Protein AF-A0A349YS02-F1 (afdb_monomer)

Foldseek 3Di:
DDLCVVCVVVVHDSVVSVVVVQLPWAKEWFQDDPHDGAQEQQPRQWIWIFTDDPNDGPDIDIDGPVPPGDQCSLVVCLVSNHQEYEHEDDDPNNVVSVVVSNHHYDYHD

Secondary structure (DSSP, 8-state):
--HHHHHHHHTS-HHHHHHHHHHTSEEEEEEEETTEE-SBGGG--EEEEEEEETTEEEEEEEEE-TT--SSSHHHHHHHTT-SEEEESB--HHHHHHHHHTTPEEEE--

Mean predicted aligned error: 6.61 Å

pLDDT: mean 86.24, std 8.2, range [56.22, 95.12]

Solvent-accessible surface area (backbone atoms only — not comparable to full-atom values): 6077 Å² total; per-residue (Å²): 133,53,57,60,61,48,9,66,74,71,75,44,54,46,67,56,43,50,53,54,55,60,71,70,41,47,22,38,33,28,32,36,48,100,91,41,75,32,48,48,55,64,72,49,57,25,35,36,38,32,39,35,55,96,94,36,79,77,48,75,49,79,45,70,50,85,82,52,63,77,72,47,54,47,56,55,38,48,77,69,57,35,46,28,39,41,40,30,40,78,56,71,72,59,55,52,44,24,55,75,65,66,28,45,79,47,65,53,131

Nearest PDB structures (foldseek):
  2yx6-assembly2_C  TM=9.509E-01  e=2.354E-06  Pyrococcus horikoshii OT3
  2yx6-assembly3_D-3  TM=9.277E-01  e=1.935E-06  Pyrococcus horikoshii OT3
  2qtd-assembly1_A  TM=8.436E-01  e=2.031E-05  Methanocaldococcus jannaschii DS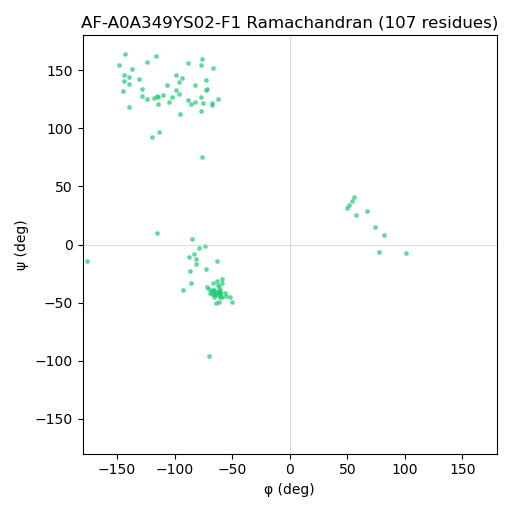M 2661
  2kla-assembly1_A  TM=8.635E-01  e=2.768E-04  Methanocaldococcus jannaschii
  3t19-assembly1_A  TM=2.923E-01  e=6.565E-01  HIV-1 M:B_HXB2R

Radius of gyration: 15.79 Å; Cα contacts (8 Å, |Δi|>4): 190; chains: 1; bounding box: 42×26×39 Å

Structure (mmCIF, N/CA/C/O backbone):
data_AF-A0A349YS02-F1
#
_entry.id   AF-A0A349YS02-F1
#
loop_
_atom_site.group_PDB
_atom_site.id
_atom_site.type_symbol
_atom_site.label_atom_id
_atom_site.label_alt_id
_atom_site.label_comp_id
_atom_site.label_asym_id
_atom_site.label_entity_id
_atom_site.label_seq_id
_atom_site.pdbx_PDB_ins_code
_atom_site.Cartn_x
_atom_site.Cartn_y
_atom_site.Cartn_z
_atom_site.occupancy
_atom_site.B_iso_or_equiv
_atom_site.auth_seq_id
_atom_site.auth_comp_id
_atom_site.auth_asym_id
_atom_site.auth_atom_id
_atom_site.pdbx_PDB_model_num
ATOM 1 N N . MET A 1 1 ? -27.956 5.160 6.602 1.00 64.38 1 MET A N 1
ATOM 2 C CA . MET A 1 1 ? -27.469 5.571 7.933 1.00 64.38 1 MET A CA 1
ATOM 3 C C . MET A 1 1 ? -26.253 6.449 7.708 1.00 64.38 1 MET A C 1
ATOM 5 O O . MET A 1 1 ? -25.370 6.027 6.972 1.00 64.38 1 MET A O 1
ATOM 9 N N . THR A 1 2 ? -26.252 7.684 8.203 1.00 82.56 2 THR A N 1
ATOM 10 C CA . THR A 1 2 ? -25.096 8.588 8.063 1.00 82.56 2 THR A CA 1
ATOM 11 C C . THR A 1 2 ? -23.988 8.189 9.045 1.00 82.56 2 THR A C 1
ATOM 13 O O . THR A 1 2 ? -24.257 7.503 10.030 1.00 82.56 2 THR A O 1
ATOM 16 N N . GLN A 1 3 ? -22.740 8.604 8.796 1.00 77.38 3 GLN A N 1
ATOM 17 C CA . GLN A 1 3 ? -21.624 8.355 9.727 1.00 77.38 3 GLN A CA 1
ATOM 18 C C . GLN A 1 3 ? -21.882 8.967 11.113 1.00 77.38 3 GLN A C 1
ATOM 20 O O . GLN A 1 3 ? -21.500 8.384 12.118 1.00 77.38 3 GLN A O 1
ATOM 25 N N . GLU A 1 4 ? -22.577 10.106 11.161 1.00 82.75 4 GLU A N 1
ATOM 26 C CA . GLU A 1 4 ? -22.988 10.775 12.400 1.00 82.75 4 GLU A CA 1
ATOM 27 C C . GLU A 1 4 ? -23.966 9.911 13.210 1.00 82.75 4 GLU A C 1
ATOM 29 O O . GLU A 1 4 ? -23.682 9.571 14.352 1.00 82.75 4 GLU A O 1
ATOM 34 N N . GLN A 1 5 ? -25.028 9.409 12.568 1.00 84.44 5 GLN A N 1
ATOM 35 C CA . GLN A 1 5 ? -25.985 8.487 13.197 1.00 84.44 5 GLN A CA 1
ATOM 36 C C . GLN A 1 5 ? -25.334 7.176 13.655 1.00 84.44 5 GLN A C 1
ATOM 38 O O . GLN A 1 5 ? -25.721 6.603 14.670 1.00 84.44 5 GLN A O 1
ATOM 43 N N . CYS A 1 6 ? -24.363 6.675 12.889 1.00 82.81 6 CYS A N 1
ATOM 44 C CA . CYS A 1 6 ? -23.628 5.463 13.237 1.00 82.81 6 CYS A CA 1
ATOM 45 C C . CYS A 1 6 ? -22.745 5.687 14.478 1.00 82.81 6 CYS A C 1
ATOM 47 O O . CYS A 1 6 ? -22.687 4.826 15.354 1.00 82.81 6 CYS A O 1
ATOM 49 N N . GLY A 1 7 ? -22.100 6.856 14.571 1.00 85.88 7 GLY A N 1
ATOM 50 C CA . GLY A 1 7 ? -21.280 7.250 15.718 1.00 85.88 7 GLY A CA 1
ATOM 51 C C . GLY A 1 7 ? -22.090 7.308 17.008 1.00 85.88 7 GLY A C 1
ATOM 52 O O . GLY A 1 7 ? -21.686 6.709 18.003 1.00 85.88 7 GLY A O 1
ATOM 53 N N . ASP A 1 8 ? -23.282 7.907 16.954 1.00 88.25 8 ASP A N 1
ATOM 54 C CA . ASP A 1 8 ? -24.199 7.978 18.098 1.00 88.25 8 ASP A CA 1
ATOM 55 C C . ASP A 1 8 ? -24.627 6.587 18.596 1.00 88.25 8 ASP A C 1
ATOM 57 O O . ASP A 1 8 ? -24.659 6.340 19.800 1.00 88.25 8 ASP A O 1
ATOM 61 N N . ILE A 1 9 ? -24.917 5.650 17.681 1.00 89.00 9 ILE A N 1
ATOM 62 C CA . ILE A 1 9 ? -25.308 4.270 18.028 1.00 89.00 9 ILE A CA 1
ATOM 63 C C . ILE A 1 9 ? -24.142 3.500 18.653 1.00 89.00 9 ILE A C 1
ATOM 65 O O . ILE A 1 9 ? -24.328 2.758 19.615 1.00 89.00 9 ILE A O 1
ATOM 69 N N . MET A 1 10 ? -22.945 3.647 18.087 1.00 87.00 10 MET A N 1
ATOM 70 C CA . MET A 1 10 ? -21.755 2.921 18.531 1.00 87.00 10 MET A CA 1
ATOM 71 C C . MET A 1 10 ? -21.068 3.581 19.736 1.00 87.00 10 MET A C 1
ATOM 73 O O . MET A 1 10 ? -20.150 2.991 20.301 1.00 87.00 10 MET A O 1
ATOM 77 N N . GLY A 1 11 ? -21.496 4.781 20.144 1.00 92.12 11 GLY A N 1
ATOM 78 C CA . GLY A 1 11 ? -20.863 5.550 21.216 1.00 92.12 11 GLY A CA 1
ATOM 79 C C . GLY A 1 11 ? -19.456 6.038 20.856 1.00 92.12 11 GLY A C 1
ATOM 80 O O . GLY A 1 11 ? -18.612 6.181 21.740 1.00 92.12 11 GLY A O 1
ATOM 81 N N . VAL A 1 12 ? -19.182 6.263 19.566 1.00 90.19 12 VAL A N 1
ATOM 82 C CA . VAL A 1 12 ? -17.873 6.701 19.057 1.00 90.19 12 VAL A CA 1
ATOM 83 C C . VAL A 1 12 ? -17.995 7.985 18.243 1.00 90.19 12 VAL A C 1
ATOM 85 O O . VAL A 1 12 ? -19.050 8.312 17.705 1.00 90.19 12 VAL A O 1
ATOM 88 N N . SER A 1 13 ? -16.894 8.729 18.131 1.00 91.50 13 SER A N 1
ATOM 89 C CA . SER A 1 13 ? -16.881 9.976 17.365 1.00 91.50 13 SER A CA 1
ATOM 90 C C . SER A 1 13 ? -17.072 9.722 15.864 1.00 91.50 13 SER A C 1
ATOM 92 O O . SER A 1 13 ? -16.669 8.680 15.346 1.00 91.50 13 SER A O 1
ATOM 94 N N . ARG A 1 14 ? -17.634 10.695 15.134 1.00 86.75 14 ARG A N 1
ATOM 95 C CA . ARG A 1 14 ? -17.770 10.618 13.668 1.00 86.75 14 ARG A CA 1
ATOM 96 C C . ARG A 1 14 ? -16.442 10.282 12.952 1.00 86.75 14 ARG A C 1
ATOM 98 O O . ARG A 1 14 ? -16.488 9.410 12.091 1.00 86.75 14 ARG A O 1
ATOM 105 N N . PRO A 1 15 ? -15.285 10.896 13.287 1.00 88.81 15 PRO A N 1
ATOM 106 C CA . PRO A 1 15 ? -13.994 10.489 12.725 1.00 88.81 15 PRO A CA 1
ATOM 107 C C . PRO A 1 15 ? -13.676 9.011 12.957 1.00 88.81 15 PRO A C 1
ATOM 109 O O . PRO A 1 15 ? -13.294 8.325 12.023 1.00 88.81 15 PRO A O 1
ATOM 112 N N . THR A 1 16 ? -13.952 8.483 14.154 1.00 89.25 16 THR A N 1
ATOM 113 C CA . THR A 1 16 ? -13.735 7.060 14.464 1.00 89.25 16 THR A CA 1
ATOM 114 C C . THR A 1 16 ? -14.559 6.145 13.559 1.00 89.25 16 THR A C 1
ATOM 116 O O . THR A 1 16 ? -14.071 5.110 13.123 1.00 89.25 16 THR A O 1
ATOM 119 N N . VAL A 1 17 ? -15.803 6.520 13.239 1.00 88.69 17 VAL A N 1
ATOM 120 C CA . VAL A 1 17 ? -16.623 5.767 12.274 1.00 88.69 17 VAL A CA 1
ATOM 121 C C . VAL A 1 17 ? -15.998 5.789 10.884 1.00 88.69 17 VAL A C 1
ATOM 123 O O . VAL A 1 17 ? -16.010 4.768 10.199 1.00 88.69 17 VAL A O 1
ATOM 126 N N . THR A 1 18 ? -15.468 6.939 10.463 1.00 84.19 18 THR A N 1
ATOM 127 C CA . THR A 1 18 ? -14.754 7.062 9.190 1.00 84.19 18 THR A CA 1
ATOM 128 C C . THR A 1 18 ? -13.531 6.154 9.172 1.00 84.19 18 THR A C 1
ATOM 130 O O . THR A 1 18 ? -13.428 5.343 8.261 1.00 84.19 18 THR A O 1
ATOM 133 N N . ASP A 1 19 ? -12.691 6.190 10.207 1.00 82.44 19 ASP A N 1
ATOM 134 C CA . ASP A 1 19 ? -11.484 5.360 10.303 1.00 82.44 19 ASP A CA 1
ATOM 135 C C . ASP A 1 19 ? -11.817 3.858 10.285 1.00 82.44 19 ASP A C 1
ATOM 137 O O . ASP A 1 19 ? -11.166 3.072 9.597 1.00 82.44 19 ASP A O 1
ATOM 141 N N . ILE A 1 20 ? -12.870 3.441 11.001 1.00 84.31 20 ILE A N 1
ATOM 142 C CA . ILE A 1 20 ? -13.371 2.056 10.972 1.00 84.31 20 ILE A CA 1
ATOM 143 C C . ILE A 1 20 ? -13.808 1.679 9.555 1.00 84.31 20 ILE A C 1
ATOM 145 O O . ILE A 1 20 ? -13.519 0.586 9.078 1.00 84.31 20 ILE A O 1
ATOM 149 N N . TYR A 1 21 ? -14.520 2.572 8.872 1.00 80.69 21 TYR A N 1
ATOM 150 C CA . TYR A 1 21 ? -15.009 2.302 7.528 1.00 80.69 21 TYR A CA 1
ATOM 151 C C . TYR A 1 21 ? -13.878 2.265 6.494 1.00 80.69 21 TYR A C 1
ATOM 153 O O . TYR A 1 21 ? -13.908 1.423 5.600 1.00 80.69 21 TYR A O 1
ATOM 161 N N . GLU A 1 22 ? -12.879 3.138 6.620 1.00 73.19 22 GLU A N 1
ATOM 162 C CA . GLU A 1 22 ? -11.700 3.170 5.752 1.00 73.19 22 GLU A CA 1
ATOM 163 C C . GLU A 1 22 ? -10.796 1.956 5.967 1.00 73.19 22 GLU A C 1
ATOM 165 O O . GLU A 1 22 ? -10.359 1.356 4.991 1.00 73.19 22 GLU A O 1
ATOM 170 N N . SER A 1 23 ? -10.586 1.540 7.218 1.00 73.62 23 SER A N 1
ATOM 171 C CA . SER A 1 23 ? -9.813 0.333 7.550 1.00 73.62 23 SER A CA 1
ATOM 172 C C . SER A 1 23 ? -10.537 -0.978 7.223 1.00 73.62 23 SER A C 1
ATOM 174 O O . SER A 1 23 ? -9.892 -2.010 7.072 1.00 73.62 23 SER A O 1
ATOM 176 N N . ALA A 1 24 ? -11.867 -0.963 7.092 1.00 80.50 24 ALA A N 1
ATOM 177 C CA . ALA A 1 24 ? -12.646 -2.129 6.674 1.00 80.50 24 ALA A CA 1
ATOM 178 C C . ALA A 1 24 ? -12.669 -2.341 5.148 1.00 80.50 24 ALA A C 1
ATOM 180 O O . ALA A 1 24 ? -13.141 -3.383 4.682 1.00 80.50 24 ALA A O 1
ATOM 181 N N . ARG A 1 25 ? -12.221 -1.359 4.353 1.00 83.69 25 ARG A N 1
ATOM 182 C CA . ARG A 1 25 ? -12.141 -1.479 2.892 1.00 83.69 25 ARG A CA 1
ATOM 183 C C . ARG A 1 25 ? -10.870 -2.210 2.500 1.00 83.69 25 ARG A C 1
ATOM 185 O O . ARG A 1 25 ? -9.800 -1.892 2.994 1.00 83.69 25 ARG A O 1
ATOM 192 N N . TYR A 1 26 ? -11.001 -3.124 1.545 1.00 91.69 26 TYR A N 1
ATOM 193 C CA . TYR A 1 26 ? -9.853 -3.824 0.992 1.00 91.69 26 TYR A CA 1
ATOM 194 C C . TYR A 1 26 ? -9.185 -2.959 -0.080 1.00 91.69 26 TYR A C 1
ATOM 196 O O . TYR A 1 26 ? -9.842 -2.580 -1.055 1.00 91.69 26 TYR A O 1
ATOM 204 N N . LYS A 1 27 ? -7.900 -2.649 0.072 1.00 94.56 27 LYS A N 1
ATOM 205 C CA . LYS A 1 27 ? -7.136 -1.792 -0.838 1.00 94.56 27 LYS A CA 1
ATOM 206 C C . LYS A 1 27 ? -6.103 -2.587 -1.624 1.00 94.56 27 LYS A C 1
ATOM 208 O O . LYS A 1 27 ? -5.268 -3.297 -1.066 1.00 94.56 27 LYS A O 1
ATOM 213 N N . ILE A 1 28 ? -6.123 -2.415 -2.943 1.00 95.12 28 ILE A N 1
ATOM 214 C CA . ILE A 1 28 ? -5.166 -3.040 -3.862 1.00 95.12 28 ILE A CA 1
ATOM 215 C C . ILE A 1 28 ? -4.319 -1.951 -4.507 1.00 95.12 28 ILE A C 1
ATOM 217 O O . ILE A 1 28 ? -4.851 -1.094 -5.207 1.00 95.12 28 ILE A O 1
ATOM 221 N N . ALA A 1 29 ? -3.004 -1.999 -4.328 1.00 94.81 29 ALA A N 1
ATOM 222 C CA . ALA A 1 29 ? -2.071 -1.156 -5.061 1.00 94.81 29 ALA A CA 1
ATOM 223 C C . ALA A 1 29 ? -1.546 -1.873 -6.303 1.00 94.81 29 ALA A C 1
ATOM 225 O O . ALA A 1 29 ? -1.281 -3.075 -6.286 1.00 94.81 29 ALA A O 1
ATOM 226 N N . VAL A 1 30 ? -1.350 -1.118 -7.378 1.00 94.19 30 VAL A N 1
ATOM 227 C CA . VAL A 1 30 ? -0.737 -1.597 -8.615 1.00 94.19 30 VAL A CA 1
ATOM 228 C C . VAL A 1 30 ? 0.393 -0.659 -8.998 1.00 94.19 30 VAL A C 1
ATOM 230 O O . VAL A 1 30 ? 0.213 0.559 -8.961 1.00 94.19 30 VAL A O 1
ATOM 233 N N . THR A 1 31 ? 1.551 -1.202 -9.367 1.00 91.56 31 THR A N 1
ATOM 234 C CA . THR A 1 31 ? 2.635 -0.391 -9.939 1.00 91.56 31 THR A CA 1
ATOM 235 C C . THR A 1 31 ? 2.149 0.237 -11.240 1.00 91.56 31 THR A C 1
ATOM 237 O O . THR A 1 31 ? 1.647 -0.464 -12.114 1.00 91.56 31 THR A O 1
ATOM 240 N N . TYR A 1 32 ? 2.242 1.557 -11.373 1.00 89.31 32 TYR A N 1
ATOM 241 C CA . TYR A 1 32 ? 1.584 2.277 -12.459 1.00 89.31 32 TYR A CA 1
ATOM 242 C C . TYR A 1 32 ? 2.565 3.181 -13.196 1.00 89.31 32 TYR A C 1
ATOM 244 O O . TYR A 1 32 ? 3.235 4.009 -12.591 1.00 89.31 32 TYR A O 1
ATOM 252 N N . GLU A 1 33 ? 2.612 3.048 -14.518 1.00 86.12 33 GLU A N 1
ATOM 253 C CA . GLU A 1 33 ? 3.311 3.979 -15.398 1.00 86.12 33 GLU A CA 1
ATOM 254 C C . GLU A 1 33 ? 2.464 4.200 -16.653 1.00 86.12 33 GLU A C 1
ATOM 256 O O . GLU A 1 33 ? 2.172 3.264 -17.390 1.00 86.12 33 GLU A O 1
ATOM 261 N N . LYS A 1 34 ? 2.035 5.446 -16.897 1.00 83.50 34 LYS A N 1
ATOM 262 C CA . LYS A 1 34 ? 1.360 5.873 -18.145 1.00 83.50 34 LYS A CA 1
ATOM 263 C C . LYS A 1 34 ? 0.180 4.994 -18.609 1.00 83.50 34 LYS A C 1
ATOM 265 O O . LYS A 1 34 ? -0.102 4.925 -19.801 1.00 83.50 34 LYS A O 1
ATOM 270 N N . GLY A 1 35 ? -0.553 4.379 -17.684 1.00 81.44 35 GLY A N 1
ATOM 271 C CA . GLY A 1 35 ? -1.701 3.520 -18.008 1.00 81.44 35 GLY A CA 1
ATOM 272 C C . GLY A 1 35 ? -1.407 2.022 -17.950 1.00 81.44 35 GLY A C 1
ATOM 273 O O . GLY A 1 35 ? -2.346 1.233 -18.018 1.00 81.44 35 GLY A O 1
ATOM 274 N N . GLU A 1 36 ? -0.146 1.631 -17.775 1.00 84.56 36 GLU A N 1
ATOM 275 C CA . GLU A 1 36 ? 0.307 0.243 -17.770 1.00 84.56 36 GLU A CA 1
ATOM 276 C C . GLU A 1 36 ? 0.880 -0.174 -16.409 1.00 84.56 36 GLU A C 1
ATOM 278 O O . GLU A 1 36 ? 1.214 0.661 -15.561 1.00 84.56 36 GLU A O 1
ATOM 283 N N . ILE A 1 37 ? 0.976 -1.492 -16.197 1.00 84.62 37 I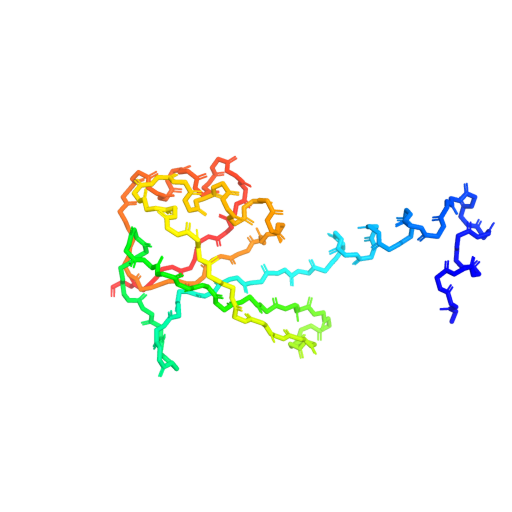LE A N 1
ATOM 284 C CA . ILE A 1 37 ? 1.596 -2.055 -14.995 1.00 84.62 37 ILE A CA 1
ATOM 285 C C . ILE A 1 37 ? 3.112 -1.953 -15.131 1.00 84.62 37 ILE A C 1
ATOM 287 O O . ILE A 1 37 ? 3.720 -2.626 -15.971 1.00 84.62 37 ILE A O 1
ATOM 291 N N . PHE A 1 38 ? 3.730 -1.148 -14.271 1.00 85.06 38 PHE A N 1
ATOM 292 C CA . PHE A 1 38 ? 5.174 -0.965 -14.301 1.00 85.06 38 PHE A CA 1
ATOM 293 C C . PHE A 1 38 ? 5.900 -2.207 -13.773 1.00 85.06 38 PHE A C 1
ATOM 295 O O . PHE A 1 38 ? 5.555 -2.761 -12.725 1.00 85.06 38 PHE A O 1
ATOM 302 N N . GLN A 1 39 ? 6.923 -2.653 -14.499 1.00 84.44 39 GLN A N 1
ATOM 303 C CA . GLN A 1 39 ? 7.567 -3.942 -14.243 1.00 84.44 39 GLN A CA 1
ATOM 304 C C . GLN A 1 39 ? 8.592 -3.910 -13.111 1.00 84.44 39 GLN A C 1
ATOM 306 O O . GLN A 1 39 ? 8.947 -4.961 -12.600 1.00 84.44 39 GLN A O 1
ATOM 311 N N . HIS A 1 40 ? 9.080 -2.746 -12.690 1.00 84.56 40 HIS A N 1
ATOM 312 C CA . HIS A 1 40 ? 10.120 -2.674 -11.666 1.00 84.56 40 HIS A CA 1
ATOM 313 C C . HIS A 1 40 ? 9.583 -2.025 -10.396 1.00 84.56 40 HIS A C 1
ATOM 315 O O . HIS A 1 40 ? 9.594 -0.803 -10.260 1.00 84.56 40 HIS A O 1
ATOM 321 N N . PHE A 1 41 ? 9.165 -2.839 -9.421 1.00 85.56 41 PHE A N 1
ATOM 322 C CA . PHE A 1 41 ? 8.632 -2.326 -8.153 1.00 85.56 41 PHE A CA 1
ATOM 323 C C . PHE A 1 41 ? 9.555 -1.280 -7.506 1.00 85.56 41 PHE A C 1
ATOM 325 O O . PHE A 1 41 ? 9.115 -0.178 -7.206 1.00 85.56 41 PHE A O 1
ATOM 332 N N . GLY A 1 42 ? 10.856 -1.572 -7.382 1.00 82.25 42 GLY A N 1
ATOM 333 C CA . GLY A 1 42 ? 11.831 -0.680 -6.731 1.00 82.25 42 GLY A CA 1
ATOM 334 C C . GLY A 1 42 ? 12.056 0.680 -7.410 1.00 82.25 42 GLY A C 1
ATOM 335 O O . GLY A 1 42 ? 12.630 1.569 -6.783 1.00 82.25 42 GLY A O 1
ATOM 336 N N . HIS A 1 43 ? 11.596 0.837 -8.654 1.00 83.19 43 HIS A N 1
ATOM 337 C CA . HIS A 1 43 ? 11.695 2.061 -9.455 1.00 83.19 43 HIS A CA 1
ATOM 338 C C . HIS A 1 43 ? 10.322 2.665 -9.775 1.00 83.19 43 HIS A C 1
ATOM 340 O O . HIS A 1 43 ? 10.223 3.557 -10.607 1.00 83.19 43 HIS A O 1
ATOM 346 N N . THR A 1 44 ? 9.257 2.162 -9.148 1.00 84.81 44 THR A N 1
ATOM 347 C CA . THR A 1 44 ? 7.907 2.683 -9.355 1.00 84.81 44 THR A CA 1
ATOM 348 C C . THR A 1 44 ? 7.797 4.095 -8.784 1.00 84.81 44 THR A C 1
ATOM 350 O O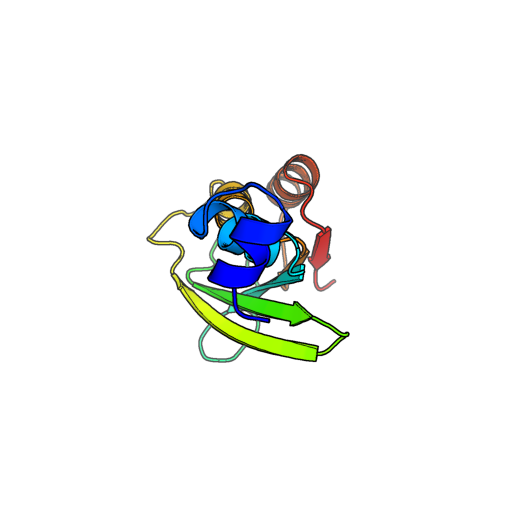 . THR A 1 44 ? 7.994 4.310 -7.588 1.00 84.81 44 THR A O 1
ATOM 353 N N . GLU A 1 45 ? 7.445 5.052 -9.638 1.00 87.44 45 GLU A N 1
ATOM 354 C CA . GLU A 1 45 ? 7.194 6.440 -9.233 1.00 87.44 45 GLU A CA 1
ATOM 355 C C . GLU A 1 45 ? 5.745 6.660 -8.789 1.00 87.44 45 GLU A C 1
ATOM 357 O O . GLU A 1 45 ? 5.473 7.569 -8.008 1.00 87.44 45 GLU A O 1
ATOM 362 N N . GLN A 1 46 ? 4.820 5.806 -9.239 1.00 90.38 46 GLN A N 1
ATOM 363 C CA . GLN A 1 46 ? 3.393 5.941 -8.961 1.00 90.38 46 GLN A CA 1
ATOM 364 C C . GLN A 1 46 ? 2.737 4.596 -8.659 1.00 90.38 46 GLN A C 1
ATOM 366 O O . GLN A 1 46 ? 2.939 3.606 -9.364 1.00 90.38 46 GLN A O 1
ATOM 371 N N . PHE A 1 47 ? 1.867 4.579 -7.655 1.00 92.94 47 PHE A N 1
ATOM 372 C CA . PHE A 1 47 ? 0.937 3.478 -7.439 1.00 92.94 47 PHE A CA 1
ATOM 373 C C . PHE A 1 47 ? -0.465 3.899 -7.828 1.00 92.94 47 PHE A C 1
ATOM 375 O O . PHE A 1 47 ? -0.928 4.979 -7.470 1.00 92.94 47 PHE A O 1
ATOM 382 N N . LYS A 1 48 ? -1.178 3.009 -8.508 1.00 94.69 48 LYS A N 1
ATOM 383 C CA . LYS A 1 48 ? -2.622 3.125 -8.642 1.00 94.69 48 LYS A CA 1
ATOM 384 C C . LYS A 1 48 ? -3.284 2.272 -7.568 1.00 94.69 48 LYS A C 1
ATOM 386 O O . LYS A 1 48 ? -3.158 1.050 -7.598 1.00 94.69 48 LYS A O 1
ATOM 391 N N . ILE A 1 49 ? -3.945 2.920 -6.616 1.00 94.69 49 ILE A N 1
ATOM 392 C CA . ILE A 1 49 ? -4.624 2.280 -5.487 1.00 94.69 49 ILE A CA 1
ATOM 393 C C . ILE A 1 49 ? -6.111 2.167 -5.809 1.00 94.69 49 ILE A C 1
ATOM 395 O O . ILE A 1 49 ? -6.725 3.128 -6.274 1.00 94.69 49 ILE A O 1
ATOM 399 N N . TYR A 1 50 ? -6.670 0.989 -5.568 1.00 94.62 50 TYR A N 1
ATOM 400 C CA . TYR A 1 50 ? -8.068 0.654 -5.782 1.00 94.62 50 TYR A CA 1
ATOM 401 C C . TYR A 1 50 ? -8.724 0.286 -4.459 1.00 94.62 50 TYR A C 1
ATOM 403 O O . TYR A 1 50 ? -8.279 -0.649 -3.794 1.00 94.62 50 TYR A O 1
ATOM 411 N N . ASP A 1 51 ? -9.825 0.959 -4.142 1.00 92.94 51 ASP A N 1
ATOM 412 C CA . ASP A 1 51 ? -10.699 0.580 -3.039 1.00 92.94 51 ASP A CA 1
ATOM 413 C C . ASP A 1 51 ? -11.698 -0.465 -3.539 1.00 92.94 51 ASP A C 1
ATOM 415 O O . ASP A 1 51 ? -12.488 -0.218 -4.462 1.00 92.94 51 ASP A O 1
ATOM 419 N N . VAL A 1 52 ? -11.684 -1.638 -2.915 1.00 91.12 52 VAL A N 1
ATOM 420 C CA . VAL A 1 52 ? -12.531 -2.773 -3.263 1.00 91.12 52 VAL A CA 1
ATOM 421 C C . VAL A 1 52 ? -13.504 -3.059 -2.127 1.00 91.12 52 VAL A C 1
ATOM 423 O O . VAL A 1 52 ? -13.130 -3.260 -0.974 1.00 91.12 52 VAL A O 1
ATOM 426 N N . ALA A 1 53 ? -14.787 -3.117 -2.477 1.00 86.44 53 ALA A N 1
ATOM 427 C CA . ALA A 1 53 ? -15.844 -3.589 -1.592 1.00 86.44 53 ALA A CA 1
ATOM 428 C C . ALA A 1 53 ? -16.889 -4.358 -2.405 1.00 86.44 53 ALA A C 1
ATOM 430 O O . ALA A 1 53 ? -17.146 -4.041 -3.568 1.00 86.44 53 ALA A O 1
ATOM 431 N N . ASP A 1 54 ? -17.493 -5.386 -1.812 1.00 84.75 54 ASP A N 1
ATOM 432 C CA . ASP A 1 54 ? -18.477 -6.253 -2.480 1.00 84.75 54 ASP A CA 1
ATOM 433 C C . ASP A 1 54 ? -17.965 -6.861 -3.803 1.00 84.75 54 ASP A C 1
ATOM 435 O O . ASP A 1 54 ? -18.708 -6.950 -4.784 1.00 84.75 54 ASP A O 1
ATOM 439 N N . ASN A 1 55 ? -16.678 -7.230 -3.863 1.00 83.44 55 ASN A N 1
ATOM 440 C CA . ASN A 1 55 ? -16.005 -7.721 -5.076 1.00 83.44 55 ASN A CA 1
ATOM 441 C C . ASN A 1 55 ? -16.057 -6.745 -6.271 1.00 83.44 55 ASN A C 1
ATOM 443 O O . ASN A 1 55 ? -15.997 -7.162 -7.428 1.00 83.44 55 ASN A O 1
ATOM 447 N N . LYS A 1 56 ? -16.190 -5.440 -6.010 1.00 86.81 56 LYS A N 1
ATOM 448 C CA . LYS A 1 56 ? -16.190 -4.387 -7.030 1.00 86.81 56 LYS A CA 1
ATOM 449 C C . LYS A 1 56 ? -15.227 -3.276 -6.642 1.00 86.81 56 LYS A C 1
ATOM 451 O O . LYS A 1 56 ? -15.160 -2.887 -5.478 1.00 86.81 56 LYS A O 1
ATOM 456 N N . VAL A 1 57 ? -14.548 -2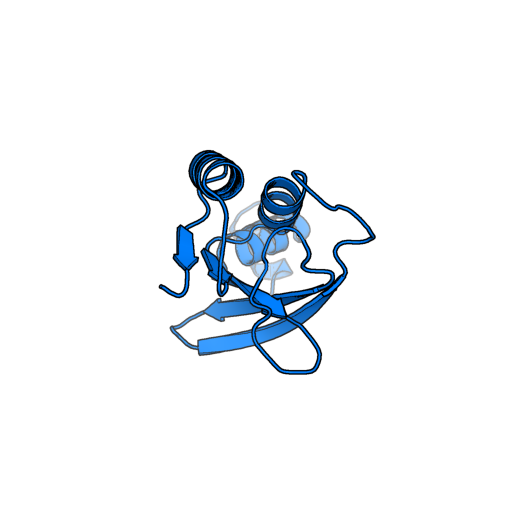.721 -7.641 1.00 91.31 57 VAL A N 1
ATOM 457 C CA . VAL A 1 57 ? -13.805 -1.467 -7.486 1.00 91.31 57 VAL A CA 1
ATOM 458 C C . VAL A 1 57 ? -14.818 -0.348 -7.264 1.00 91.31 57 VAL A C 1
ATOM 460 O O . VAL A 1 57 ? -15.702 -0.136 -8.097 1.00 91.31 57 VAL A O 1
ATOM 463 N N . LYS A 1 58 ? -14.721 0.334 -6.125 1.00 91.50 58 LYS A N 1
ATOM 464 C CA . L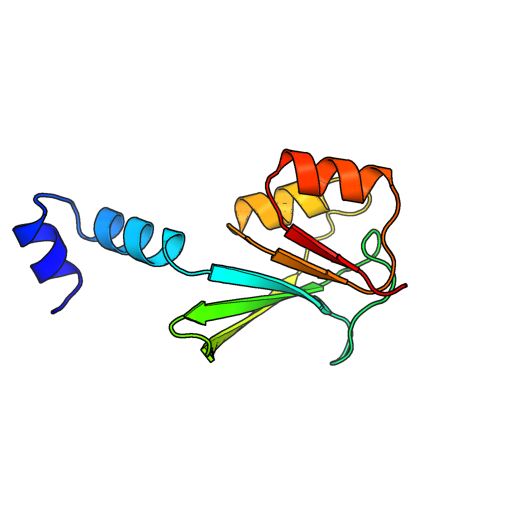YS A 1 58 ? -15.560 1.492 -5.792 1.00 91.50 58 LYS A CA 1
ATOM 465 C C . LYS A 1 58 ? -14.883 2.792 -6.197 1.00 91.50 58 LYS A C 1
ATOM 467 O O . LYS A 1 58 ? -15.552 3.689 -6.697 1.00 91.50 58 LYS A O 1
ATOM 472 N N . GLU A 1 59 ? -13.571 2.865 -6.007 1.00 91.62 59 GLU A N 1
ATOM 473 C CA . GLU A 1 59 ? -12.768 4.055 -6.261 1.00 91.62 59 GLU A CA 1
ATOM 474 C C . GLU A 1 59 ? -11.358 3.656 -6.701 1.00 91.62 59 GLU A C 1
ATOM 476 O O . GLU A 1 59 ? -10.883 2.556 -6.407 1.00 91.62 59 GLU A O 1
ATOM 481 N N . SER A 1 60 ? -10.699 4.543 -7.444 1.00 93.31 60 SER A N 1
ATOM 482 C CA . SER A 1 60 ? -9.295 4.383 -7.796 1.00 93.31 60 SER A CA 1
ATOM 483 C C . SER A 1 60 ? -8.594 5.727 -7.826 1.00 93.31 60 SER A C 1
ATOM 485 O O . SER A 1 60 ? -9.141 6.682 -8.379 1.00 93.31 60 SER A O 1
ATOM 487 N N . GLN A 1 61 ? -7.365 5.767 -7.336 1.00 94.12 61 GLN A N 1
ATOM 488 C CA . GLN A 1 61 ? -6.527 6.959 -7.328 1.00 94.12 61 GLN A CA 1
ATOM 489 C C . GLN A 1 61 ? -5.098 6.615 -7.733 1.00 94.12 61 GLN A C 1
ATOM 491 O O . GLN A 1 61 ? -4.638 5.495 -7.520 1.00 94.12 61 GLN A O 1
ATOM 496 N N . VAL A 1 62 ? -4.405 7.576 -8.338 1.00 92.94 62 VAL A N 1
ATOM 497 C CA . VAL A 1 62 ? -2.970 7.476 -8.619 1.00 92.94 62 VAL A CA 1
ATOM 498 C C . VAL A 1 62 ? -2.248 8.313 -7.577 1.00 92.94 62 VAL A C 1
ATOM 500 O O . VAL A 1 62 ? -2.594 9.476 -7.384 1.00 92.94 62 VAL A O 1
ATOM 503 N N . VAL A 1 63 ? -1.280 7.705 -6.901 1.00 91.19 63 VAL A N 1
ATOM 504 C CA . VAL A 1 63 ? -0.514 8.322 -5.822 1.00 91.19 63 VAL A CA 1
ATOM 505 C C . VAL A 1 63 ? 0.965 8.237 -6.164 1.00 91.19 63 VAL A C 1
ATOM 507 O O . VAL A 1 63 ? 1.488 7.152 -6.427 1.00 91.19 63 VAL A O 1
ATOM 510 N N . ASP A 1 64 ? 1.635 9.384 -6.157 1.00 89.19 64 ASP A N 1
ATOM 511 C CA . ASP A 1 64 ? 3.079 9.467 -6.334 1.00 89.19 64 ASP A CA 1
ATOM 512 C C . ASP A 1 64 ? 3.805 8.959 -5.085 1.00 89.19 64 ASP A C 1
ATOM 514 O O . ASP A 1 64 ? 3.425 9.245 -3.947 1.00 89.19 64 ASP A O 1
ATOM 518 N N . THR A 1 65 ? 4.915 8.255 -5.285 1.00 82.25 65 THR A N 1
ATOM 519 C CA . THR A 1 65 ? 5.766 7.781 -4.183 1.00 82.25 65 THR A CA 1
ATOM 520 C C . THR A 1 65 ? 6.578 8.911 -3.544 1.00 82.25 65 THR A C 1
ATOM 522 O O . THR A 1 65 ? 7.313 8.673 -2.586 1.00 82.25 65 THR A O 1
ATOM 525 N N . ASN A 1 66 ? 6.450 10.149 -4.047 1.00 74.62 66 ASN A N 1
ATOM 526 C CA . ASN A 1 66 ? 7.142 11.356 -3.580 1.00 74.62 66 ASN A CA 1
ATOM 527 C C . ASN A 1 66 ? 8.672 11.191 -3.478 1.00 74.62 66 ASN A C 1
ATOM 529 O O . ASN A 1 66 ? 9.310 11.747 -2.588 1.00 74.62 66 ASN A O 1
ATOM 533 N N . GLY A 1 67 ? 9.271 10.409 -4.383 1.00 64.44 67 GLY A N 1
ATOM 534 C CA . GLY A 1 67 ? 10.722 10.191 -4.432 1.00 64.44 67 GLY A CA 1
ATOM 535 C C . GLY A 1 67 ? 11.256 9.133 -3.458 1.00 64.44 67 GLY A C 1
ATOM 536 O O . GLY A 1 67 ? 12.471 8.971 -3.339 1.00 64.44 67 GLY A O 1
ATOM 537 N N . ASN A 1 68 ? 10.383 8.380 -2.783 1.00 64.44 68 ASN A N 1
ATOM 538 C CA . ASN A 1 68 ? 10.765 7.300 -1.871 1.00 64.44 68 ASN A CA 1
ATOM 539 C C . ASN A 1 68 ? 11.216 6.030 -2.629 1.00 64.44 68 ASN A C 1
ATOM 541 O O . ASN A 1 68 ? 10.486 5.046 -2.710 1.00 64.44 68 ASN A O 1
ATOM 545 N N . GLY A 1 69 ? 12.427 6.026 -3.196 1.00 57.66 69 GLY A N 1
ATOM 546 C CA . GLY A 1 69 ? 13.004 4.864 -3.892 1.00 57.66 69 GLY A CA 1
ATOM 547 C C . GLY A 1 69 ? 13.795 3.883 -3.003 1.00 57.66 69 GLY A C 1
ATOM 548 O O . GLY A 1 69 ? 14.355 4.261 -1.979 1.00 57.66 69 GLY A O 1
ATOM 549 N N . HIS A 1 70 ? 13.903 2.627 -3.466 1.00 56.22 70 HIS A N 1
ATOM 550 C CA . HIS A 1 70 ? 14.841 1.551 -3.052 1.00 56.22 70 HIS A CA 1
ATOM 551 C C . HIS A 1 70 ? 14.605 0.760 -1.750 1.00 56.22 70 HIS A C 1
ATOM 553 O O . HIS A 1 70 ? 15.260 -0.261 -1.545 1.00 56.22 70 HIS A O 1
ATOM 559 N N . GLY A 1 71 ? 13.635 1.119 -0.914 1.00 62.09 71 GLY A N 1
ATOM 560 C CA . GLY A 1 71 ? 13.320 0.307 0.278 1.00 62.09 71 GLY A CA 1
ATOM 561 C C . GLY A 1 71 ? 12.132 0.787 1.100 1.00 62.09 71 GLY A C 1
ATOM 562 O O . GLY A 1 71 ? 11.590 0.036 1.902 1.00 62.09 71 GLY A O 1
ATOM 563 N N . VAL A 1 72 ? 11.688 2.017 0.854 1.00 76.62 72 VAL A N 1
ATOM 564 C CA . VAL A 1 72 ? 10.608 2.670 1.605 1.00 76.62 72 VAL A CA 1
ATOM 565 C C . VAL A 1 72 ? 9.223 2.358 1.018 1.00 76.62 72 VAL A C 1
ATOM 567 O O . VAL A 1 72 ? 8.211 2.597 1.663 1.00 76.62 72 VAL A O 1
ATOM 570 N N . LEU A 1 73 ? 9.149 1.755 -0.174 1.00 86.50 73 LEU A N 1
ATOM 571 C CA . LEU A 1 73 ? 7.879 1.498 -0.864 1.00 86.50 73 LEU A CA 1
ATOM 572 C C . LEU A 1 73 ? 6.945 0.553 -0.092 1.00 86.50 73 LEU A C 1
A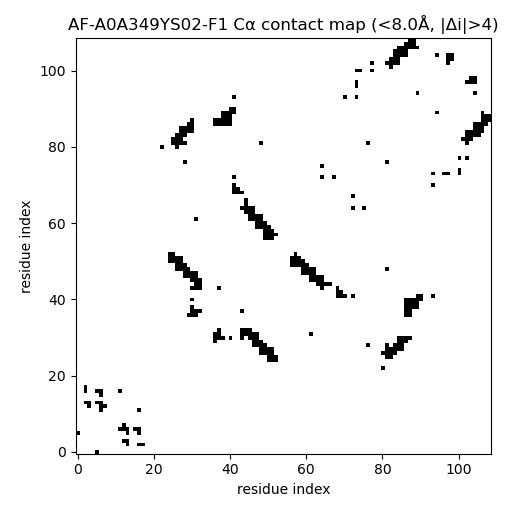TOM 574 O O . LEU A 1 73 ? 5.737 0.748 -0.115 1.00 86.50 73 LEU A O 1
ATOM 578 N N . ALA A 1 74 ? 7.480 -0.443 0.621 1.00 87.38 74 ALA A N 1
ATOM 579 C CA . ALA A 1 74 ? 6.655 -1.309 1.468 1.00 87.38 74 ALA A CA 1
ATOM 580 C C . ALA A 1 74 ? 6.036 -0.531 2.645 1.00 87.38 74 ALA A C 1
ATOM 582 O O . ALA A 1 74 ? 4.866 -0.731 2.955 1.00 87.38 74 ALA A O 1
ATOM 583 N N . GLY A 1 75 ? 6.796 0.395 3.244 1.00 88.31 75 GLY A N 1
ATOM 584 C CA . GLY A 1 75 ? 6.295 1.303 4.279 1.00 88.31 75 GLY A CA 1
ATOM 585 C C . GLY A 1 75 ? 5.242 2.261 3.730 1.00 88.31 75 GLY A C 1
ATOM 586 O O . GLY A 1 75 ? 4.166 2.362 4.294 1.00 88.31 75 GLY A O 1
ATOM 587 N N . PHE A 1 76 ? 5.490 2.850 2.558 1.00 89.50 76 PHE A N 1
ATOM 588 C CA . PHE A 1 76 ? 4.511 3.690 1.866 1.00 89.50 76 PHE A CA 1
ATOM 589 C C . PHE A 1 76 ? 3.178 2.960 1.638 1.00 89.50 76 PHE A C 1
ATOM 591 O O . PHE A 1 76 ? 2.113 3.530 1.862 1.00 89.50 76 PHE A O 1
ATOM 598 N N . LEU A 1 77 ? 3.216 1.697 1.204 1.00 91.38 77 LEU A N 1
ATOM 599 C CA . LEU A 1 77 ? 2.003 0.901 1.012 1.00 91.38 77 LEU A CA 1
ATOM 600 C C . LEU A 1 77 ? 1.297 0.605 2.344 1.00 91.38 77 LEU A C 1
ATOM 602 O O . LEU A 1 77 ? 0.073 0.697 2.409 1.00 91.38 77 LEU A O 1
ATOM 606 N N . ALA A 1 78 ? 2.054 0.319 3.406 1.00 90.12 78 ALA A N 1
ATOM 607 C CA . ALA A 1 78 ? 1.507 0.112 4.745 1.00 90.12 78 ALA A CA 1
ATOM 608 C C . ALA A 1 78 ? 0.854 1.388 5.310 1.00 90.12 78 ALA A C 1
ATOM 610 O O . ALA A 1 78 ? -0.258 1.324 5.830 1.00 90.12 78 ALA A O 1
ATOM 611 N N . ASP A 1 79 ? 1.488 2.550 5.135 1.00 89.31 79 ASP A N 1
ATOM 612 C CA . ASP A 1 79 ? 0.961 3.855 5.556 1.00 89.31 79 ASP A CA 1
ATOM 613 C C . ASP A 1 79 ? -0.342 4.206 4.818 1.00 89.31 79 ASP A C 1
ATOM 615 O O . ASP A 1 79 ? -1.234 4.841 5.378 1.00 89.31 79 ASP A O 1
ATOM 619 N N . ASN A 1 80 ? -0.484 3.745 3.571 1.00 89.69 80 ASN A N 1
ATOM 620 C CA . ASN A 1 80 ? -1.713 3.873 2.783 1.00 89.69 80 ASN A CA 1
ATOM 621 C C . ASN A 1 80 ? -2.743 2.758 3.061 1.00 89.69 80 ASN A C 1
ATOM 623 O O . ASN A 1 80 ? -3.791 2.724 2.407 1.00 89.69 80 ASN A O 1
ATOM 627 N N . GLN A 1 81 ? -2.475 1.873 4.030 1.00 90.31 81 GLN A N 1
ATOM 628 C CA . GLN A 1 81 ? -3.326 0.741 4.418 1.00 90.31 81 GLN A CA 1
ATOM 629 C C . GLN A 1 81 ? -3.643 -0.193 3.243 1.00 90.31 81 GLN A C 1
ATOM 631 O O . GLN A 1 81 ? -4.779 -0.616 3.056 1.00 90.31 81 GLN A O 1
ATOM 636 N N . VAL A 1 82 ? -2.650 -0.462 2.399 1.00 93.69 82 VAL A N 1
ATOM 637 C CA . VAL A 1 82 ? -2.799 -1.380 1.269 1.00 93.69 82 VAL A CA 1
ATOM 638 C C . VAL A 1 82 ? -2.761 -2.822 1.766 1.00 93.69 82 VAL A C 1
ATOM 640 O O . VAL A 1 82 ? -1.789 -3.229 2.394 1.00 93.69 82 VAL A O 1
ATOM 643 N N . ASP A 1 83 ? -3.767 -3.617 1.411 1.00 94.56 83 ASP A N 1
ATOM 644 C CA . ASP A 1 83 ? -3.830 -5.043 1.749 1.00 94.56 83 ASP A CA 1
ATOM 645 C C . ASP A 1 83 ? -3.086 -5.918 0.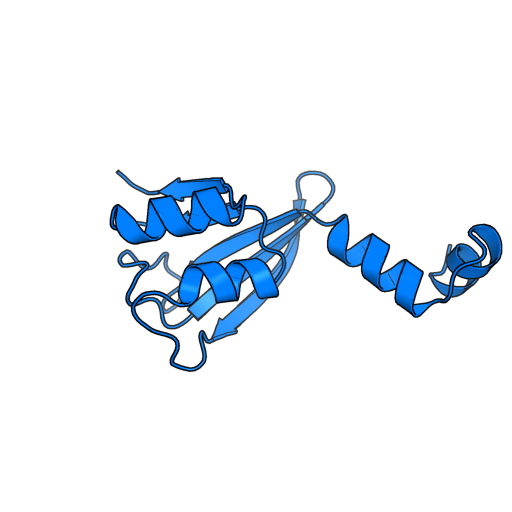741 1.00 94.56 83 ASP A C 1
ATOM 647 O O . ASP A 1 83 ? -2.530 -6.960 1.093 1.00 94.56 83 ASP A O 1
ATOM 651 N N . ALA A 1 84 ? -3.084 -5.516 -0.532 1.00 94.75 84 ALA A N 1
ATOM 652 C CA . ALA A 1 84 ? -2.462 -6.278 -1.605 1.00 94.75 84 ALA A CA 1
ATOM 653 C C . ALA A 1 84 ? -1.725 -5.408 -2.621 1.00 94.75 84 ALA A C 1
ATOM 655 O O . ALA A 1 84 ? -2.186 -4.337 -3.005 1.00 94.75 84 ALA A O 1
ATOM 656 N N . LEU A 1 85 ? -0.607 -5.921 -3.127 1.00 94.12 85 LEU A N 1
ATOM 657 C CA . LEU A 1 85 ? 0.173 -5.323 -4.201 1.00 94.12 85 LEU A CA 1
ATOM 658 C C . LEU A 1 85 ? 0.154 -6.225 -5.436 1.00 94.12 85 LEU A C 1
ATOM 660 O O . LEU A 1 85 ? 0.547 -7.386 -5.355 1.00 94.12 85 LEU A O 1
ATOM 664 N N . ASN A 1 86 ? -0.208 -5.661 -6.585 1.00 92.75 86 ASN A N 1
ATOM 665 C CA . ASN A 1 86 ? 0.020 -6.250 -7.898 1.00 92.75 86 ASN A CA 1
ATOM 666 C C . ASN A 1 86 ? 1.175 -5.523 -8.601 1.00 92.75 86 ASN A C 1
ATOM 668 O O . ASN A 1 86 ? 1.134 -4.306 -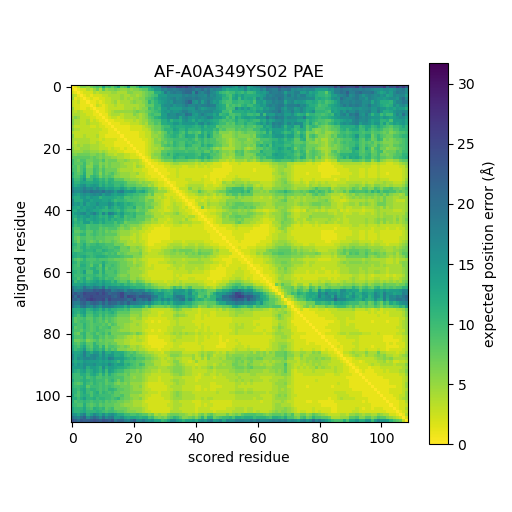8.791 1.00 92.75 86 ASN A O 1
ATOM 672 N N . CYS A 1 87 ? 2.216 -6.255 -8.978 1.00 89.62 87 CYS A N 1
ATOM 673 C CA . CYS A 1 87 ? 3.349 -5.694 -9.703 1.00 89.62 87 CYS A CA 1
ATOM 674 C C . CYS A 1 87 ? 3.886 -6.680 -10.742 1.00 89.62 87 CYS A C 1
ATOM 676 O O . CYS A 1 87 ? 3.573 -7.866 -10.708 1.00 89.62 87 CYS A O 1
ATOM 678 N N . GLY A 1 88 ? 4.696 -6.191 -11.684 1.00 84.50 88 GLY A N 1
ATOM 679 C CA . GLY A 1 88 ? 5.441 -7.065 -12.592 1.00 84.50 88 GLY A CA 1
ATOM 680 C C . GLY A 1 88 ? 6.545 -7.813 -11.842 1.00 84.50 88 GLY A C 1
ATOM 681 O O . GLY A 1 88 ? 6.302 -8.822 -11.193 1.00 84.50 88 GLY A O 1
ATOM 682 N N . GLY A 1 89 ? 7.763 -7.282 -11.885 1.00 85.94 89 GLY A N 1
ATOM 683 C CA . GLY A 1 89 ? 8.939 -7.805 -11.199 1.00 85.94 89 GLY A CA 1
ATOM 684 C C . GLY A 1 89 ? 9.229 -7.140 -9.849 1.00 85.94 89 GLY A C 1
ATOM 685 O O . GLY A 1 89 ? 9.167 -5.916 -9.673 1.00 85.94 89 GLY A O 1
ATOM 686 N N . ILE A 1 90 ? 9.631 -7.967 -8.882 1.00 87.75 90 ILE A N 1
ATOM 687 C CA . ILE A 1 90 ? 9.994 -7.540 -7.528 1.00 87.75 90 ILE A CA 1
ATOM 688 C C . ILE A 1 90 ? 11.145 -8.378 -6.956 1.00 87.75 90 ILE A C 1
ATOM 690 O O . ILE A 1 90 ? 11.134 -9.608 -6.996 1.00 87.75 90 ILE A O 1
ATOM 694 N N . GLY A 1 91 ? 12.155 -7.706 -6.397 1.00 87.12 91 GLY A N 1
ATOM 695 C CA . GLY A 1 91 ? 13.318 -8.359 -5.785 1.00 87.12 91 GLY A CA 1
ATOM 696 C C . GLY A 1 91 ? 13.030 -8.936 -4.392 1.00 87.12 91 GLY A C 1
ATOM 697 O O . GLY A 1 91 ? 12.172 -8.433 -3.668 1.00 87.12 91 GLY A O 1
ATOM 698 N N . GLY A 1 92 ? 13.791 -9.954 -3.976 1.00 87.62 92 GLY A N 1
ATOM 699 C CA . GLY A 1 92 ? 13.542 -10.707 -2.733 1.00 87.62 92 GLY A CA 1
ATOM 700 C C . GLY A 1 92 ? 13.551 -9.882 -1.434 1.00 87.62 92 GLY A C 1
ATOM 701 O O . GLY A 1 92 ? 12.807 -10.191 -0.502 1.00 87.62 92 GLY A O 1
ATOM 702 N N . GLY A 1 93 ? 14.327 -8.792 -1.378 1.00 87.00 93 GLY A N 1
ATOM 703 C CA . GLY A 1 93 ? 14.310 -7.868 -0.235 1.00 87.00 93 GLY A CA 1
ATOM 704 C C . GLY A 1 93 ? 12.966 -7.150 -0.076 1.00 87.00 93 GLY A C 1
ATOM 705 O O . GLY A 1 93 ? 12.436 -7.058 1.027 1.00 87.00 93 GLY A O 1
ATOM 706 N N . ALA A 1 94 ? 12.367 -6.715 -1.188 1.00 87.31 94 ALA A N 1
ATOM 707 C CA . ALA A 1 94 ? 11.062 -6.061 -1.182 1.00 87.31 94 ALA A CA 1
ATOM 708 C C . ALA A 1 94 ? 9.925 -7.051 -0.885 1.00 87.31 94 ALA A C 1
ATOM 710 O O . ALA A 1 94 ? 9.008 -6.711 -0.145 1.00 87.31 94 ALA A O 1
ATOM 711 N N . GLN A 1 95 ? 10.014 -8.293 -1.380 1.00 89.94 95 GLN A N 1
ATOM 712 C CA . GLN A 1 95 ? 9.056 -9.352 -1.031 1.00 89.94 95 GLN A CA 1
ATOM 713 C C . GLN A 1 95 ? 9.029 -9.606 0.483 1.00 89.94 95 GLN A C 1
ATOM 715 O O . GLN A 1 95 ? 7.959 -9.661 1.086 1.00 89.94 95 GLN A O 1
ATOM 720 N N . SER A 1 96 ? 10.209 -9.687 1.109 1.00 90.94 96 SER A N 1
ATOM 721 C CA . SER A 1 96 ? 10.332 -9.835 2.565 1.00 90.94 96 SER A CA 1
ATOM 722 C C . SER A 1 96 ? 9.715 -8.655 3.321 1.00 90.94 96 SER A C 1
ATOM 724 O O . SER A 1 96 ? 9.024 -8.864 4.314 1.00 90.94 96 SER A O 1
ATOM 726 N N . ALA A 1 97 ? 9.929 -7.424 2.846 1.00 90.38 97 ALA A N 1
ATOM 727 C CA . ALA A 1 97 ? 9.374 -6.225 3.471 1.00 90.38 97 ALA A CA 1
ATOM 728 C C . ALA A 1 97 ? 7.837 -6.177 3.389 1.00 90.38 97 ALA A C 1
ATOM 730 O O . ALA A 1 97 ? 7.182 -5.860 4.378 1.00 90.38 97 ALA A O 1
ATOM 731 N N . LEU A 1 98 ? 7.255 -6.552 2.245 1.00 91.44 98 LEU A N 1
ATOM 732 C CA . LEU A 1 98 ? 5.799 -6.644 2.079 1.00 91.44 98 LEU A CA 1
ATOM 733 C C . LEU A 1 98 ? 5.193 -7.717 2.985 1.00 91.44 98 LEU A C 1
ATOM 735 O O . LEU A 1 98 ? 4.199 -7.458 3.656 1.00 91.44 98 LEU A O 1
ATOM 739 N N . ALA A 1 99 ? 5.828 -8.889 3.067 1.00 91.38 99 ALA A N 1
ATOM 740 C CA . ALA A 1 99 ? 5.382 -9.962 3.949 1.00 91.38 99 ALA A CA 1
ATOM 741 C C . ALA A 1 99 ? 5.416 -9.547 5.431 1.00 91.38 99 ALA A C 1
ATOM 743 O O . ALA A 1 99 ? 4.490 -9.857 6.175 1.00 91.38 99 ALA A O 1
ATOM 744 N N . GLN A 1 100 ? 6.448 -8.809 5.857 1.00 91.25 100 GLN A N 1
ATOM 745 C CA . GLN A 1 100 ? 6.530 -8.256 7.216 1.00 91.25 100 GLN A CA 1
ATOM 746 C C . GLN A 1 100 ? 5.463 -7.190 7.488 1.00 91.25 100 GLN A C 1
ATOM 748 O O . GLN A 1 100 ? 4.976 -7.097 8.611 1.00 91.25 100 GLN A O 1
ATOM 753 N N . ALA A 1 101 ? 5.081 -6.420 6.469 1.00 90.31 101 ALA A N 1
ATOM 754 C CA . ALA A 1 101 ? 3.992 -5.450 6.544 1.00 90.31 101 ALA A CA 1
ATOM 755 C C . ALA A 1 101 ? 2.591 -6.091 6.445 1.00 90.31 101 ALA A C 1
ATOM 757 O O . ALA A 1 101 ? 1.596 -5.383 6.551 1.00 90.31 101 ALA A O 1
ATOM 758 N N . GLY A 1 102 ? 2.495 -7.412 6.241 1.00 92.12 102 GLY A N 1
ATOM 759 C CA . GLY A 1 102 ? 1.219 -8.113 6.069 1.00 92.12 102 GLY A CA 1
ATOM 760 C C . GLY A 1 102 ? 0.551 -7.885 4.709 1.00 92.12 102 GLY A C 1
ATOM 761 O O . GLY A 1 102 ? -0.624 -8.199 4.554 1.00 92.12 102 GLY A O 1
ATOM 762 N N . ILE A 1 103 ? 1.289 -7.366 3.724 1.00 94.69 103 ILE A N 1
ATOM 763 C CA . ILE A 1 103 ? 0.769 -7.026 2.398 1.00 94.69 103 ILE A CA 1
ATOM 764 C C . ILE A 1 103 ? 0.867 -8.244 1.484 1.00 94.69 103 ILE A C 1
ATOM 766 O O . ILE A 1 103 ? 1.947 -8.804 1.265 1.00 94.69 103 ILE A O 1
ATOM 770 N N . GLN A 1 104 ? -0.261 -8.639 0.903 1.00 94.44 104 GLN A N 1
ATOM 771 C CA . GLN A 1 104 ? -0.325 -9.765 -0.013 1.00 94.44 104 GLN A CA 1
ATOM 772 C C . GLN A 1 104 ? 0.259 -9.395 -1.379 1.00 94.44 104 GLN A C 1
ATOM 774 O O . GLN A 1 104 ? -0.210 -8.484 -2.055 1.00 94.44 104 GLN A O 1
ATOM 779 N N . LEU A 1 105 ? 1.277 -10.129 -1.816 1.00 92.25 105 LEU A N 1
ATOM 780 C CA . LEU A 1 105 ? 1.952 -9.874 -3.083 1.00 92.25 105 LEU A CA 1
ATOM 781 C C . LEU A 1 105 ? 1.402 -10.756 -4.214 1.00 92.25 105 LEU A C 1
ATOM 783 O O . LEU A 1 105 ? 1.383 -11.981 -4.103 1.00 92.25 105 LEU A O 1
ATOM 787 N N . TYR A 1 106 ? 1.064 -10.120 -5.333 1.00 91.56 106 TYR A N 1
ATOM 788 C CA . TYR A 1 106 ? 0.728 -10.725 -6.618 1.00 91.56 106 TYR A CA 1
ATOM 789 C C . TYR A 1 106 ? 1.724 -10.222 -7.670 1.00 91.56 106 TYR A C 1
ATOM 791 O O . TYR A 1 106 ? 1.540 -9.157 -8.253 1.00 91.56 106 TYR A O 1
ATOM 799 N N . ALA A 1 107 ? 2.814 -10.959 -7.874 1.00 85.69 107 ALA A N 1
ATOM 800 C CA . ALA A 1 107 ? 3.852 -10.591 -8.836 1.00 85.69 107 ALA A CA 1
ATOM 801 C C . ALA A 1 107 ? 3.692 -11.348 -10.166 1.00 85.69 107 ALA A C 1
ATOM 803 O O . ALA A 1 107 ? 3.290 -12.515 -10.173 1.00 85.69 107 ALA A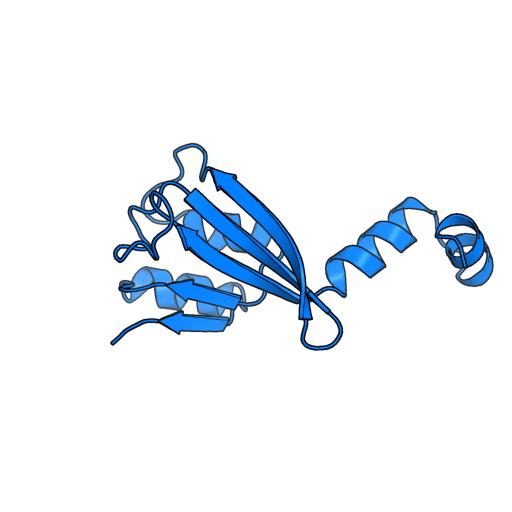 O 1
ATOM 804 N N . GLY A 1 108 ? 4.034 -10.694 -11.277 1.00 76.00 108 GLY A N 1
ATOM 805 C CA . GLY A 1 108 ? 4.211 -11.329 -12.583 1.00 76.00 108 GLY A CA 1
ATOM 806 C C . GLY A 1 108 ? 5.492 -12.169 -12.617 1.00 76.00 108 GLY A C 1
ATOM 807 O O . GLY A 1 108 ? 6.537 -11.725 -12.142 1.00 76.00 108 GLY A O 1
ATOM 808 N N . VAL A 1 109 ? 5.397 -13.396 -13.141 1.00 58.88 109 VAL A N 1
ATOM 809 C CA . VAL A 1 109 ? 6.525 -14.338 -13.292 1.00 58.88 109 VAL A CA 1
ATOM 810 C C . VAL A 1 109 ? 7.295 -14.134 -14.588 1.00 58.88 109 VAL A C 1
ATOM 812 O O . VAL A 1 109 ? 6.647 -13.831 -15.615 1.00 58.88 109 VAL A O 1
#

Sequence (109 aa):
MTQEQCGDIMGVSRPTVTDIYESARYKIAVTYEKGEIFQHFGHTEQFKIYDVADNKVKESQVVDTNGNGHGVLAGFLADNQVDALNCGGIGGGAQSALAQAGIQLYAGV